Protein AF-A0A9Q1AC01-F1 (afdb_monomer)

Radius of gyration: 16.1 Å; Cα contacts (8 Å, |Δi|>4): 58; chains: 1; bounding box: 36×41×37 Å

pLDDT: mean 81.18, std 11.22, range [37.97, 93.62]

InterPro domains:
  IPR005202 Transcription factor GRAS [PF03514] (1-80)
  IPR005202 Transcription factor GRAS [PS50985] (1-86)
  IPR005202 Transcription factor GRAS [PTHR31636] (1-80)

Mean predicted aligned error: 8.75 Å

Sequence (86 aa):
MIRSMSPKLLFVVEQEADHNLNRSVDRFVEGLNYYSAVFDSIESTLAGDERIILEEMFGREIENIVACEGLERIERHERYAIEVGS

Structure (mmCIF, N/CA/C/O backbone):
data_AF-A0A9Q1AC01-F1
#
_entry.id   AF-A0A9Q1AC01-F1
#
loop_
_atom_site.group_PDB
_atom_site.id
_atom_site.type_symbol
_atom_site.label_atom_id
_atom_site.label_alt_id
_atom_site.label_comp_id
_atom_site.label_asym_id
_atom_site.label_entity_id
_atom_site.label_seq_id
_atom_site.pdbx_PDB_ins_code
_atom_site.Cartn_x
_atom_site.Cartn_y
_atom_site.Cartn_z
_atom_site.occupancy
_atom_site.B_iso_or_equiv
_atom_sit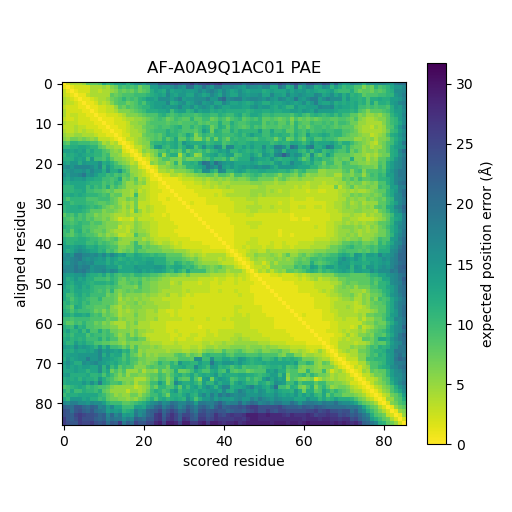e.auth_seq_id
_atom_site.auth_comp_id
_atom_site.auth_asym_id
_atom_site.auth_atom_id
_atom_site.pdbx_PDB_model_num
ATOM 1 N N . MET A 1 1 ? -9.955 -24.055 1.206 1.00 70.50 1 MET A N 1
ATOM 2 C CA . MET A 1 1 ? -9.902 -24.218 2.676 1.00 70.50 1 MET A CA 1
ATOM 3 C C . MET A 1 1 ? -10.943 -23.366 3.409 1.00 70.50 1 MET A C 1
ATOM 5 O O . MET A 1 1 ? -11.665 -23.912 4.223 1.00 70.50 1 MET A O 1
ATOM 9 N N . ILE A 1 2 ? -11.118 -22.074 3.097 1.00 81.00 2 ILE A N 1
ATOM 10 C CA . ILE A 1 2 ? -12.168 -21.249 3.744 1.00 81.00 2 ILE A CA 1
ATOM 11 C C . ILE A 1 2 ? -13.592 -21.682 3.342 1.00 81.00 2 ILE A C 1
ATOM 13 O O . ILE A 1 2 ? -14.474 -21.787 4.188 1.00 81.00 2 ILE A O 1
ATOM 17 N N . ARG A 1 3 ? -13.816 -22.037 2.066 1.00 77.06 3 ARG A N 1
ATOM 18 C CA . ARG A 1 3 ? -15.137 -22.489 1.576 1.00 77.06 3 ARG A CA 1
ATOM 19 C C . ARG A 1 3 ? -15.674 -23.744 2.283 1.00 77.06 3 ARG A C 1
ATOM 21 O O . ARG A 1 3 ? -16.880 -23.865 2.449 1.00 77.06 3 ARG A O 1
ATOM 28 N N . SER A 1 4 ? -14.808 -24.657 2.735 1.00 89.94 4 SER A N 1
ATOM 29 C CA . SER A 1 4 ? -15.231 -25.886 3.429 1.00 89.94 4 SER A CA 1
ATOM 30 C C . SER A 1 4 ? -15.713 -25.646 4.862 1.00 89.94 4 SER A C 1
ATOM 32 O O . SER A 1 4 ? -16.356 -26.517 5.434 1.00 89.94 4 SER A O 1
ATOM 34 N N . MET A 1 5 ? -15.443 -24.470 5.437 1.00 88.12 5 MET A N 1
ATOM 35 C CA . MET A 1 5 ? -15.932 -24.088 6.767 1.00 88.12 5 MET A CA 1
ATOM 36 C C . MET A 1 5 ? -17.387 -23.591 6.751 1.00 88.12 5 MET A C 1
ATOM 38 O O . MET A 1 5 ? -17.956 -23.361 7.811 1.00 88.12 5 MET A O 1
ATOM 42 N N . SER A 1 6 ? -17.994 -23.440 5.565 1.00 87.44 6 SER A N 1
ATOM 43 C CA . SER A 1 6 ? -19.366 -22.942 5.375 1.00 87.44 6 SER A CA 1
ATOM 44 C C . SER A 1 6 ? -19.683 -21.659 6.171 1.00 87.44 6 SER A C 1
ATOM 46 O O . SER A 1 6 ? -20.680 -21.621 6.902 1.00 87.44 6 SER A O 1
ATOM 48 N N . PRO A 1 7 ? -18.846 -20.602 6.079 1.00 89.12 7 PRO A N 1
ATOM 49 C CA . PRO A 1 7 ? -19.115 -19.357 6.786 1.00 89.12 7 PRO A CA 1
ATOM 50 C C . PRO A 1 7 ? -20.403 -18.713 6.260 1.00 89.12 7 PRO A C 1
ATOM 52 O O . PRO A 1 7 ? -20.649 -18.680 5.057 1.00 89.12 7 PRO A O 1
ATOM 55 N N . LYS A 1 8 ? -21.219 -18.168 7.168 1.00 90.25 8 LYS A N 1
ATOM 56 C CA . LYS A 1 8 ? -22.440 -17.429 6.798 1.00 90.25 8 LYS A CA 1
ATOM 57 C C . LYS A 1 8 ? -22.139 -16.060 6.184 1.00 90.25 8 LYS A C 1
ATOM 59 O O . LYS A 1 8 ? -22.960 -15.537 5.442 1.00 90.25 8 LYS A O 1
ATOM 64 N N . LEU A 1 9 ? -20.993 -15.480 6.530 1.00 89.56 9 LEU A N 1
ATOM 65 C CA . LEU A 1 9 ? -20.539 -14.172 6.077 1.00 89.56 9 LEU A CA 1
ATOM 66 C C . LEU A 1 9 ? -19.010 -14.145 6.117 1.00 89.56 9 LEU A C 1
ATOM 68 O O . LEU A 1 9 ? -18.412 -14.668 7.058 1.00 89.56 9 LEU A O 1
ATOM 72 N N . LEU A 1 10 ? -18.395 -13.553 5.098 1.00 89.19 10 LEU A N 1
ATOM 73 C CA . LEU A 1 10 ? -16.954 -13.359 4.990 1.00 89.19 10 LEU A CA 1
ATOM 74 C C . LEU A 1 10 ? -16.710 -11.905 4.592 1.00 89.19 10 LEU A C 1
ATOM 76 O O . LEU A 1 10 ? -17.241 -11.458 3.579 1.00 89.19 10 LEU A O 1
ATOM 80 N N . PHE A 1 11 ? -15.913 -11.195 5.385 1.00 87.75 11 PHE A N 1
ATOM 81 C CA . PHE A 1 11 ? -15.403 -9.875 5.032 1.00 87.75 11 PHE A CA 1
ATOM 82 C C . PHE A 1 11 ? -13.962 -10.025 4.565 1.00 87.75 11 PHE A C 1
ATOM 84 O O . PHE A 1 11 ? -13.163 -10.683 5.231 1.00 87.75 11 PHE A O 1
ATOM 91 N N . VAL A 1 12 ? -13.660 -9.428 3.420 1.00 84.56 12 VAL A N 1
ATOM 92 C CA . VAL A 1 12 ? -12.323 -9.382 2.834 1.00 84.56 12 VAL A CA 1
ATOM 93 C C . VAL A 1 12 ? -11.972 -7.909 2.680 1.00 84.56 12 VAL A C 1
ATOM 95 O O . VAL A 1 12 ? -12.789 -7.137 2.179 1.00 84.56 12 VAL A O 1
ATOM 98 N N . VAL A 1 13 ? -10.799 -7.525 3.174 1.00 82.69 13 VAL A N 1
ATOM 99 C CA . VAL A 1 13 ? -10.256 -6.170 3.068 1.00 82.69 13 VAL A CA 1
ATOM 100 C C . VAL A 1 13 ? -8.902 -6.319 2.398 1.00 82.69 13 VAL A C 1
ATOM 102 O O . VAL A 1 13 ? -8.043 -7.014 2.929 1.00 82.69 13 VAL A O 1
ATOM 105 N N . GLU A 1 14 ? -8.751 -5.706 1.233 1.00 79.88 14 GLU A N 1
ATOM 106 C CA . GLU A 1 14 ? -7.549 -5.775 0.401 1.00 79.88 14 GLU A CA 1
ATOM 107 C C . GLU A 1 14 ? -7.087 -4.353 0.082 1.00 79.88 14 GLU A C 1
ATOM 109 O O . GLU A 1 14 ? -7.890 -3.413 0.098 1.00 79.88 14 GLU A O 1
ATOM 114 N N . GLN A 1 15 ? -5.795 -4.195 -0.199 1.00 76.19 15 GLN A N 1
A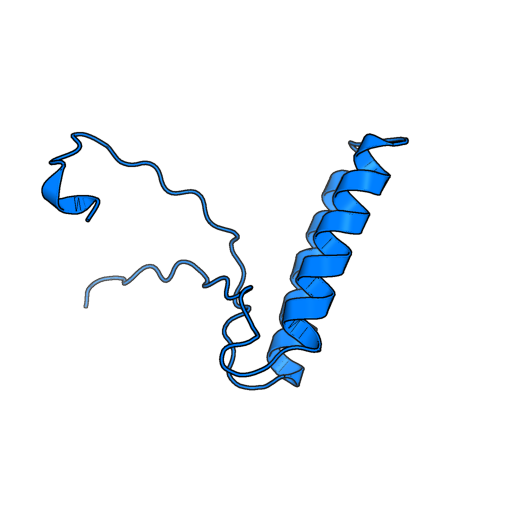TOM 115 C CA . GLN A 1 15 ? -5.252 -2.924 -0.669 1.00 76.19 15 GLN A CA 1
ATOM 116 C C . GLN A 1 15 ? -5.677 -2.695 -2.126 1.00 76.19 15 GLN A C 1
ATOM 118 O O . GLN A 1 15 ? -5.389 -3.516 -2.996 1.00 76.19 15 GLN A O 1
ATOM 123 N N . GLU A 1 16 ? -6.347 -1.575 -2.402 1.00 76.69 16 GLU A N 1
ATOM 124 C CA . GLU A 1 16 ? -6.820 -1.222 -3.748 1.00 76.69 16 GLU A CA 1
ATOM 125 C C . GLU A 1 16 ? -5.658 -0.679 -4.599 1.00 76.69 16 GLU A C 1
ATOM 127 O O . GLU A 1 16 ? -5.516 0.528 -4.802 1.00 76.69 16 GLU A O 1
ATOM 132 N N . ALA A 1 17 ? -4.798 -1.578 -5.077 1.00 69.19 17 ALA A N 1
ATOM 133 C CA . ALA A 1 17 ? -3.632 -1.249 -5.892 1.00 69.19 17 ALA A CA 1
ATOM 134 C C . ALA A 1 17 ? -3.359 -2.335 -6.942 1.00 69.19 17 ALA A C 1
ATOM 136 O O . ALA A 1 17 ? -3.561 -3.517 -6.677 1.00 69.19 17 ALA A O 1
ATOM 137 N N . ASP A 1 18 ? -2.873 -1.952 -8.128 1.00 70.69 18 ASP A N 1
ATOM 138 C CA . ASP A 1 18 ? -2.456 -2.902 -9.172 1.00 70.69 18 ASP A CA 1
ATOM 139 C C . ASP A 1 18 ? -0.934 -3.110 -9.147 1.00 70.69 18 ASP A C 1
ATOM 141 O O . ASP A 1 18 ? -0.181 -2.687 -10.025 1.00 70.69 18 ASP A O 1
ATOM 145 N N . HIS A 1 19 ? -0.451 -3.754 -8.086 1.00 68.00 19 HIS A N 1
ATOM 146 C CA . HIS A 1 19 ? 0.973 -4.050 -7.935 1.00 68.00 19 HIS A CA 1
ATOM 147 C C . HIS A 1 19 ? 1.373 -5.364 -8.615 1.00 68.00 19 HIS A C 1
ATOM 149 O O . HIS A 1 19 ? 2.558 -5.693 -8.655 1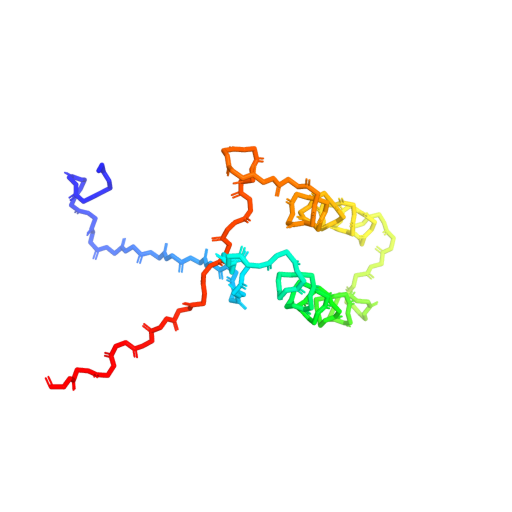.00 68.00 19 HIS A O 1
ATOM 155 N N . ASN A 1 20 ? 0.444 -6.135 -9.188 1.00 72.19 20 ASN A N 1
ATOM 156 C CA . ASN A 1 20 ? 0.753 -7.419 -9.826 1.00 72.19 20 ASN A CA 1
ATOM 157 C C . ASN A 1 20 ? 1.176 -7.303 -11.310 1.00 72.19 20 ASN A C 1
ATOM 159 O O . ASN A 1 20 ? 1.326 -8.319 -11.990 1.00 72.19 20 ASN A O 1
ATOM 163 N N . LEU A 1 21 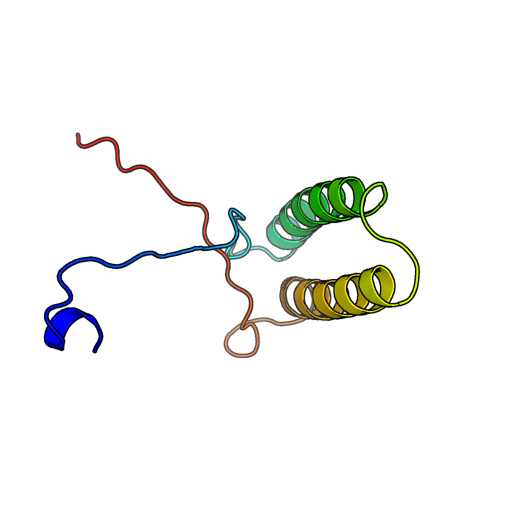? 1.442 -6.090 -11.810 1.00 71.38 21 LEU A N 1
ATOM 164 C CA . LEU A 1 21 ? 1.847 -5.848 -13.199 1.00 71.38 21 LEU A CA 1
ATOM 165 C C . LEU A 1 21 ? 3.154 -6.572 -13.584 1.00 71.38 21 LEU A C 1
ATOM 167 O O . LEU A 1 21 ? 4.135 -6.627 -12.836 1.00 71.38 21 LEU A O 1
ATOM 171 N N . ASN A 1 22 ? 3.193 -7.100 -14.810 1.00 71.69 22 ASN A N 1
ATOM 172 C CA . ASN A 1 22 ? 4.311 -7.914 -15.309 1.00 71.69 22 ASN A CA 1
ATOM 173 C C . ASN A 1 22 ? 5.602 -7.116 -15.556 1.00 71.69 22 ASN A C 1
ATOM 175 O O . ASN A 1 22 ? 6.681 -7.701 -15.630 1.00 71.69 22 ASN A O 1
ATOM 179 N N . ARG A 1 23 ? 5.507 -5.793 -15.714 1.00 74.31 23 ARG A N 1
ATOM 180 C CA . ARG A 1 23 ? 6.647 -4.910 -15.986 1.00 74.31 23 ARG A CA 1
ATOM 181 C C . ARG A 1 23 ? 7.056 -4.168 -14.723 1.00 74.31 23 ARG A C 1
ATOM 183 O O . ARG A 1 23 ? 6.233 -3.496 -14.111 1.00 74.31 23 ARG A O 1
ATOM 190 N N . SER A 1 24 ? 8.343 -4.214 -14.393 1.00 71.81 24 SER A N 1
ATOM 191 C CA . SER A 1 24 ? 8.891 -3.578 -13.189 1.00 71.81 24 SER A CA 1
ATOM 192 C C . SER A 1 24 ? 8.715 -2.051 -13.194 1.00 71.81 24 SER A C 1
ATOM 194 O O . SER A 1 24 ? 8.453 -1.466 -12.150 1.00 71.81 24 SER A O 1
ATOM 196 N N . VAL A 1 25 ? 8.770 -1.407 -14.369 1.00 80.88 25 VAL A N 1
ATOM 197 C CA . VAL A 1 25 ? 8.508 0.041 -14.511 1.00 80.88 25 VAL A CA 1
ATOM 198 C C . VAL A 1 25 ? 7.052 0.383 -14.197 1.00 80.88 25 VAL A C 1
ATOM 200 O O . VAL A 1 25 ? 6.798 1.355 -13.493 1.00 80.88 25 VAL A O 1
ATOM 203 N N . ASP A 1 26 ? 6.105 -0.427 -14.670 1.00 80.50 26 ASP A N 1
ATOM 204 C CA . ASP A 1 26 ? 4.682 -0.168 -14.443 1.00 80.50 26 ASP A CA 1
ATOM 205 C C . ASP A 1 26 ? 4.341 -0.340 -12.950 1.00 80.50 26 ASP A C 1
ATOM 207 O O . ASP A 1 26 ? 3.655 0.500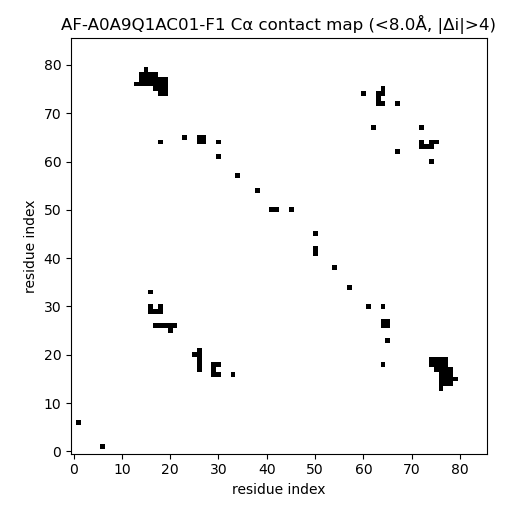 -12.374 1.00 80.50 26 ASP A O 1
ATOM 211 N N . ARG A 1 27 ? 4.921 -1.354 -12.285 1.00 80.44 27 ARG A N 1
ATOM 212 C CA . ARG A 1 27 ? 4.803 -1.533 -10.826 1.00 80.44 27 ARG A CA 1
ATOM 213 C C . ARG A 1 27 ? 5.413 -0.389 -10.028 1.00 80.44 27 ARG A C 1
ATOM 215 O O . ARG A 1 27 ? 4.847 0.009 -9.018 1.00 80.44 27 ARG A O 1
ATOM 222 N N . PHE A 1 28 ? 6.562 0.127 -10.461 1.00 82.06 28 PHE A N 1
ATOM 223 C CA . PHE A 1 28 ? 7.201 1.264 -9.804 1.00 82.06 28 PHE A CA 1
ATOM 224 C C . PHE A 1 28 ? 6.313 2.511 -9.866 1.00 82.06 28 PHE A C 1
ATOM 226 O O . PHE A 1 28 ? 6.132 3.180 -8.853 1.00 82.06 28 PHE A O 1
ATOM 233 N N . VAL A 1 29 ? 5.737 2.808 -11.035 1.00 86.12 29 VAL A N 1
ATOM 234 C CA . VAL A 1 29 ? 4.855 3.971 -11.211 1.00 86.12 29 VAL A CA 1
ATOM 235 C C . VAL A 1 29 ? 3.571 3.818 -10.396 1.00 86.12 29 VAL A C 1
ATOM 237 O O . VAL A 1 29 ? 3.187 4.760 -9.705 1.00 86.12 29 VAL A O 1
ATOM 240 N N . GLU A 1 30 ? 2.927 2.648 -10.434 1.00 84.31 30 GLU A N 1
ATOM 241 C CA . GLU A 1 30 ? 1.706 2.407 -9.655 1.00 84.31 30 GLU A CA 1
ATOM 242 C C . GLU A 1 30 ? 1.983 2.450 -8.146 1.00 84.31 30 GLU A C 1
ATOM 244 O O . GLU A 1 30 ? 1.284 3.153 -7.418 1.00 84.31 30 GLU A O 1
ATOM 249 N N . GLY A 1 31 ? 3.053 1.790 -7.686 1.00 85.75 31 GLY A N 1
ATOM 250 C CA . GLY A 1 31 ? 3.470 1.812 -6.284 1.00 85.75 31 GLY A CA 1
ATOM 251 C C . GLY A 1 31 ? 3.786 3.221 -5.794 1.00 85.75 31 GLY A C 1
ATOM 252 O O . GLY A 1 31 ? 3.329 3.617 -4.725 1.00 85.75 31 GLY A O 1
ATOM 253 N N . LEU A 1 32 ? 4.496 4.022 -6.594 1.00 87.44 32 LEU A N 1
ATOM 254 C CA . LEU A 1 32 ? 4.772 5.418 -6.259 1.00 87.44 32 LEU A CA 1
ATOM 255 C C . LEU A 1 32 ? 3.478 6.226 -6.101 1.00 87.44 32 LEU A C 1
ATOM 257 O O . LEU A 1 32 ? 3.334 6.949 -5.118 1.00 87.44 32 LEU A O 1
ATOM 261 N N . ASN A 1 33 ? 2.536 6.095 -7.038 1.00 88.56 33 ASN A N 1
ATOM 262 C CA . ASN A 1 33 ? 1.259 6.806 -6.970 1.00 88.56 33 ASN A CA 1
ATOM 263 C C . ASN A 1 33 ? 0.441 6.389 -5.739 1.00 88.56 33 ASN A C 1
ATOM 265 O O . ASN A 1 33 ? -0.087 7.249 -5.034 1.00 88.56 33 ASN A O 1
ATOM 269 N N . TYR A 1 34 ? 0.360 5.084 -5.467 1.00 89.69 34 TYR A N 1
ATOM 270 C CA . TYR A 1 34 ? -0.378 4.541 -4.331 1.00 89.69 34 TYR A CA 1
ATOM 271 C C . TYR A 1 34 ? 0.220 5.001 -2.998 1.00 89.69 34 TYR A C 1
ATOM 273 O O . TYR A 1 34 ? -0.471 5.624 -2.190 1.00 89.69 34 TYR A O 1
ATOM 281 N N . TYR A 1 35 ? 1.518 4.768 -2.781 1.00 92.62 35 TYR A N 1
ATOM 282 C CA . TYR A 1 35 ? 2.159 5.144 -1.524 1.00 92.62 35 TYR A CA 1
ATOM 283 C C . TYR A 1 35 ? 2.251 6.658 -1.349 1.00 92.62 35 TYR A C 1
ATOM 285 O O . TYR A 1 35 ? 2.116 7.118 -0.223 1.00 92.62 35 TYR A O 1
ATOM 293 N N . SER A 1 36 ? 2.372 7.459 -2.413 1.00 92.44 36 SER A N 1
ATOM 294 C CA . SER A 1 36 ? 2.273 8.921 -2.280 1.00 92.44 36 SER A CA 1
ATOM 295 C C . SER A 1 36 ? 0.939 9.329 -1.648 1.00 92.44 36 SER A C 1
ATOM 297 O O . SER A 1 36 ? 0.930 10.080 -0.678 1.00 92.44 36 SER A O 1
ATOM 299 N N . ALA A 1 37 ? -0.181 8.781 -2.130 1.00 91.38 37 ALA A N 1
ATOM 300 C CA . ALA A 1 37 ? -1.497 9.073 -1.565 1.00 91.38 37 ALA A CA 1
ATOM 301 C C . ALA A 1 37 ? -1.642 8.575 -0.113 1.00 91.38 37 ALA A C 1
ATOM 303 O O . ALA A 1 37 ? -2.254 9.252 0.715 1.00 91.38 37 ALA A O 1
ATOM 304 N N . VAL A 1 38 ? -1.065 7.412 0.215 1.00 91.19 38 VAL A N 1
ATOM 305 C CA . VAL A 1 38 ? -1.053 6.882 1.590 1.00 91.19 38 VAL A CA 1
ATOM 306 C C . VAL A 1 38 ? -0.266 7.803 2.522 1.00 91.19 38 VAL A C 1
ATOM 308 O O . VAL A 1 38 ? -0.793 8.186 3.567 1.00 91.19 38 VAL A O 1
ATOM 311 N N . PHE A 1 39 ? 0.950 8.202 2.141 1.00 92.75 39 PHE A N 1
ATOM 312 C CA . PHE A 1 39 ? 1.799 9.091 2.938 1.00 92.75 39 PHE A CA 1
ATOM 313 C C . PHE A 1 39 ? 1.133 10.460 3.158 1.00 92.75 39 PHE A C 1
ATOM 315 O O . PHE A 1 39 ? 1.081 10.931 4.295 1.00 92.75 39 PHE A O 1
ATOM 322 N N . ASP A 1 40 ? 0.521 11.039 2.120 1.00 91.94 40 ASP A N 1
ATOM 323 C CA . ASP A 1 40 ? -0.252 12.284 2.233 1.00 91.94 40 ASP A CA 1
ATOM 324 C C . ASP A 1 40 ? -1.434 12.142 3.217 1.00 91.94 40 ASP A C 1
ATOM 326 O O . ASP A 1 40 ? -1.737 13.053 3.992 1.00 91.94 40 ASP A O 1
ATOM 330 N N . SER A 1 41 ? -2.103 10.980 3.230 1.00 91.12 41 SER A N 1
ATOM 331 C CA . SER A 1 41 ? -3.246 10.724 4.118 1.00 91.12 41 SER A CA 1
ATOM 332 C C . SER A 1 41 ? -2.852 10.580 5.596 1.00 91.12 41 SER A C 1
ATOM 334 O O . SER A 1 41 ? -3.600 11.010 6.483 1.00 91.12 41 SER A O 1
ATOM 336 N N . ILE A 1 42 ? -1.675 10.010 5.879 1.00 90.62 42 ILE A N 1
ATOM 337 C CA . ILE A 1 42 ? -1.203 9.788 7.253 1.00 90.62 42 ILE A CA 1
ATOM 338 C C . ILE A 1 42 ? -0.449 10.989 7.828 1.00 90.62 42 ILE A C 1
ATOM 340 O O . ILE A 1 42 ? -0.428 11.165 9.045 1.00 90.62 42 ILE A O 1
ATOM 344 N N . GLU A 1 43 ? 0.135 11.844 6.982 1.00 87.62 43 GLU A N 1
ATOM 345 C CA . GLU A 1 43 ? 0.966 12.973 7.419 1.00 87.62 43 GLU A CA 1
ATOM 346 C C . GLU A 1 43 ? 0.224 13.928 8.364 1.00 87.62 43 GLU A C 1
ATOM 348 O O . GLU A 1 43 ? 0.797 14.422 9.335 1.00 87.62 43 GLU A O 1
ATOM 353 N N . SER A 1 44 ? -1.059 14.174 8.093 1.00 84.25 44 SER A N 1
ATOM 354 C CA . SER A 1 44 ? -1.886 15.082 8.895 1.00 84.25 44 SER A CA 1
ATOM 355 C C . SER A 1 44 ? -2.580 14.412 10.085 1.00 84.25 44 SER A C 1
ATOM 357 O O . SER A 1 44 ? -3.170 15.104 10.917 1.00 84.25 44 SER A O 1
ATOM 359 N N . THR A 1 45 ? -2.532 13.080 10.170 1.00 85.12 45 THR A N 1
ATOM 360 C CA . THR A 1 45 ? -3.329 12.289 11.119 1.00 85.12 45 THR A CA 1
ATOM 361 C C . THR A 1 45 ? -2.479 11.575 12.166 1.00 85.12 45 THR A C 1
ATOM 363 O O . THR A 1 45 ? -2.96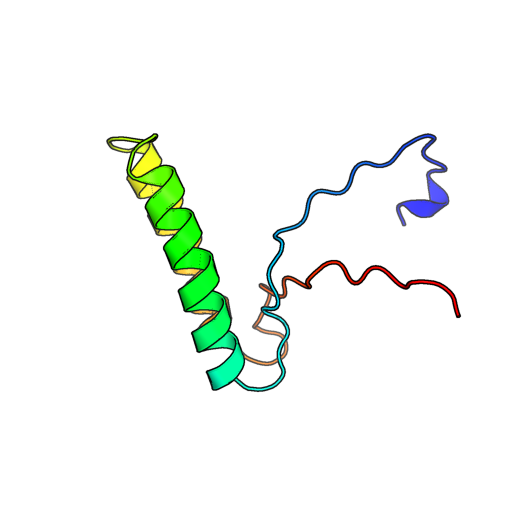5 11.352 13.274 1.00 85.12 45 THR A O 1
ATOM 366 N N . LEU A 1 46 ? -1.214 11.275 11.856 1.00 87.44 46 LEU A N 1
ATOM 367 C CA . LEU A 1 46 ? -0.284 10.558 12.725 1.00 87.44 46 LEU A CA 1
ATOM 368 C C . LEU A 1 46 ? 0.970 11.390 13.014 1.00 87.44 46 LEU A C 1
ATOM 370 O O . LEU A 1 46 ? 1.503 12.078 12.144 1.00 87.44 46 LEU A O 1
ATOM 374 N N . ALA A 1 47 ? 1.480 11.298 14.243 1.00 86.44 47 ALA A N 1
ATOM 375 C CA . ALA A 1 47 ? 2.697 11.986 14.667 1.00 86.44 47 ALA A CA 1
ATOM 376 C C . ALA A 1 47 ? 3.575 11.083 15.544 1.00 86.44 47 ALA A C 1
ATOM 378 O O . ALA A 1 47 ? 3.082 10.188 16.226 1.00 86.44 47 ALA A O 1
ATOM 379 N N . GLY A 1 48 ? 4.882 11.357 15.556 1.00 88.06 48 GLY A N 1
ATOM 380 C CA . GLY A 1 48 ? 5.842 10.631 16.391 1.00 88.06 48 GLY A CA 1
ATOM 381 C C . GLY A 1 48 ? 6.048 9.181 15.947 1.00 88.06 48 GLY A C 1
ATOM 382 O O . GLY A 1 48 ? 6.101 8.892 14.753 1.00 88.06 48 GLY A O 1
ATOM 383 N N . ASP A 1 49 ? 6.178 8.281 16.919 1.00 91.62 49 ASP A N 1
ATOM 384 C CA . ASP A 1 49 ? 6.611 6.896 16.697 1.00 91.62 49 ASP A CA 1
ATOM 385 C C . ASP A 1 49 ? 5.629 6.081 15.841 1.00 91.62 49 ASP A C 1
ATOM 387 O O . ASP A 1 49 ? 6.057 5.256 15.039 1.00 91.62 49 ASP A O 1
ATOM 391 N N . GLU A 1 50 ? 4.319 6.333 15.947 1.00 90.19 50 GLU A N 1
ATOM 392 C CA . GLU A 1 50 ? 3.299 5.610 15.168 1.00 90.19 50 GLU A CA 1
ATOM 393 C C . GLU A 1 50 ? 3.448 5.852 13.663 1.00 90.19 50 GLU A C 1
ATOM 395 O O . GLU A 1 50 ? 3.333 4.919 12.866 1.00 90.19 50 GLU A O 1
ATOM 400 N N . ARG A 1 51 ? 3.764 7.097 13.279 1.00 91.81 51 ARG A N 1
ATOM 401 C CA . ARG A 1 51 ? 4.042 7.453 11.885 1.00 91.81 51 ARG A CA 1
ATOM 402 C C . ARG A 1 51 ? 5.299 6.736 11.399 1.00 91.81 51 ARG A C 1
ATOM 404 O O . ARG A 1 51 ? 5.254 6.098 10.357 1.00 91.81 51 ARG A O 1
ATOM 411 N N . ILE A 1 52 ? 6.385 6.784 12.172 1.00 91.88 52 ILE A N 1
ATOM 412 C CA . ILE A 1 52 ? 7.666 6.158 11.802 1.00 91.88 52 ILE A CA 1
ATOM 413 C C . ILE A 1 52 ? 7.499 4.648 11.603 1.00 91.88 52 ILE A C 1
ATOM 415 O O . ILE A 1 52 ? 7.970 4.109 10.607 1.00 91.88 52 ILE A O 1
ATOM 419 N N . ILE A 1 53 ? 6.791 3.968 12.510 1.00 93.06 53 ILE A N 1
ATOM 420 C CA . ILE A 1 53 ? 6.558 2.520 12.416 1.00 93.06 53 ILE A CA 1
ATOM 421 C C . ILE A 1 53 ? 5.801 2.168 11.129 1.00 93.06 53 ILE A C 1
ATOM 423 O O . ILE A 1 53 ? 6.174 1.216 10.444 1.00 93.06 53 ILE A O 1
ATOM 427 N N . LEU A 1 54 ? 4.761 2.930 10.776 1.00 92.50 54 LEU A N 1
ATOM 428 C CA . LEU A 1 54 ? 4.009 2.693 9.541 1.00 92.50 54 LEU A CA 1
ATOM 429 C C . LEU A 1 54 ? 4.835 2.999 8.292 1.00 92.50 54 LEU A C 1
ATOM 431 O O . LEU A 1 54 ? 4.835 2.200 7.359 1.00 92.50 54 LEU A O 1
ATOM 435 N N . GLU A 1 55 ? 5.573 4.108 8.276 1.00 93.25 55 GLU A N 1
ATOM 436 C CA . GLU A 1 55 ? 6.442 4.456 7.149 1.00 93.25 55 GLU A CA 1
ATOM 437 C C . GLU A 1 55 ? 7.541 3.398 6.933 1.00 93.25 55 GLU A C 1
ATOM 439 O O . GLU A 1 55 ? 7.826 3.036 5.791 1.00 93.25 55 GLU A O 1
ATOM 444 N N . GLU A 1 56 ? 8.111 2.829 8.004 1.00 93.62 56 GLU A N 1
ATOM 445 C CA . GLU A 1 56 ? 9.057 1.709 7.910 1.00 93.62 56 GLU A CA 1
ATOM 446 C C . GLU A 1 56 ? 8.409 0.434 7.357 1.00 93.62 56 GLU A C 1
ATOM 448 O O . GLU A 1 56 ? 9.034 -0.282 6.568 1.00 93.62 56 GLU A O 1
ATOM 453 N N . MET A 1 57 ? 7.168 0.136 7.754 1.00 92.56 57 MET A N 1
ATOM 454 C CA . MET A 1 57 ? 6.416 -0.995 7.205 1.00 92.56 57 MET A CA 1
ATOM 455 C C . MET A 1 57 ? 6.174 -0.815 5.701 1.00 92.56 57 MET A C 1
ATOM 457 O O . MET A 1 57 ? 6.522 -1.706 4.926 1.00 92.56 57 MET A O 1
ATOM 461 N N . PHE A 1 58 ? 5.692 0.357 5.276 1.00 92.19 58 PHE A N 1
ATOM 462 C CA . PHE A 1 58 ? 5.489 0.668 3.858 1.00 92.19 58 PHE A CA 1
ATOM 463 C C . PHE A 1 58 ? 6.795 0.643 3.062 1.00 92.19 58 PHE A C 1
ATOM 465 O O . PHE A 1 58 ? 6.815 0.161 1.932 1.00 92.19 58 PHE A O 1
ATOM 472 N N . GLY A 1 59 ? 7.909 1.085 3.651 1.00 90.81 59 GLY A N 1
ATOM 473 C CA . GLY A 1 59 ? 9.226 1.012 3.019 1.00 90.81 59 GLY A CA 1
ATOM 474 C C . GLY A 1 59 ? 9.618 -0.414 2.615 1.00 90.81 59 GLY A C 1
ATOM 475 O O . GLY A 1 59 ? 10.131 -0.620 1.515 1.00 90.81 59 GLY A O 1
ATOM 476 N N . ARG A 1 60 ? 9.314 -1.409 3.458 1.00 89.56 60 ARG A N 1
ATOM 477 C CA . ARG A 1 60 ? 9.574 -2.829 3.158 1.00 89.56 60 ARG A CA 1
ATOM 478 C C . ARG A 1 60 ? 8.667 -3.363 2.052 1.00 89.56 60 ARG A C 1
ATOM 480 O O . ARG A 1 60 ? 9.125 -4.138 1.214 1.00 89.56 60 ARG A O 1
ATOM 487 N N . GLU A 1 61 ? 7.403 -2.944 2.025 1.00 87.31 61 GLU A N 1
ATOM 488 C CA . GLU A 1 61 ? 6.470 -3.317 0.955 1.00 87.31 61 GLU A CA 1
ATOM 489 C C . GLU A 1 61 ? 6.912 -2.719 -0.392 1.00 87.31 61 GLU A C 1
ATOM 491 O O . GLU A 1 61 ? 6.974 -3.429 -1.398 1.00 87.31 61 GLU A O 1
ATOM 496 N N . ILE A 1 62 ? 7.318 -1.443 -0.408 1.00 87.94 62 ILE A N 1
ATOM 497 C CA . ILE A 1 62 ? 7.886 -0.772 -1.589 1.00 87.94 62 ILE A CA 1
ATOM 498 C C . ILE A 1 62 ? 9.138 -1.506 -2.078 1.00 87.94 62 ILE A C 1
ATOM 500 O O . ILE A 1 62 ? 9.265 -1.776 -3.275 1.00 87.94 62 ILE A O 1
ATOM 504 N N . GLU A 1 63 ? 10.051 -1.861 -1.170 1.00 86.69 63 GLU A N 1
ATOM 505 C CA . GLU A 1 63 ? 11.255 -2.623 -1.509 1.00 86.69 63 GLU A CA 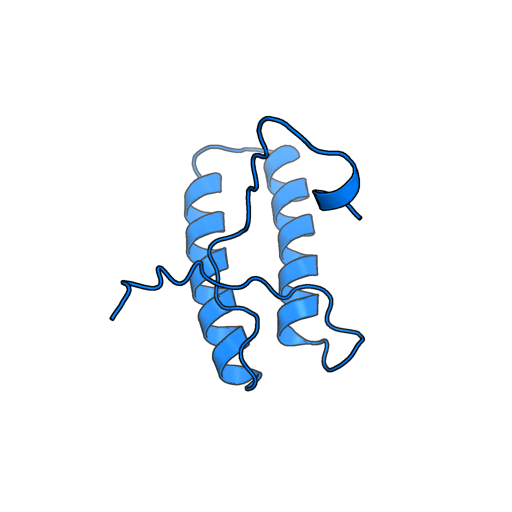1
ATOM 506 C C . GLU A 1 63 ? 10.893 -3.957 -2.175 1.00 86.69 63 GLU A C 1
ATOM 508 O O . GLU A 1 63 ? 11.445 -4.280 -3.226 1.00 86.69 63 GLU A O 1
ATOM 513 N N . ASN A 1 64 ? 9.913 -4.696 -1.645 1.00 84.56 64 ASN A N 1
ATOM 514 C CA . ASN A 1 64 ? 9.485 -5.959 -2.246 1.00 84.56 64 ASN A CA 1
ATOM 515 C C . ASN A 1 64 ? 8.852 -5.774 -3.638 1.00 84.56 64 ASN A C 1
ATOM 517 O O . ASN A 1 64 ? 9.134 -6.555 -4.547 1.00 84.56 64 ASN A O 1
ATOM 521 N N . ILE A 1 65 ? 8.041 -4.730 -3.840 1.00 80.75 65 ILE A N 1
ATOM 522 C CA . ILE A 1 65 ? 7.383 -4.442 -5.129 1.00 80.75 65 ILE A CA 1
ATOM 523 C C . ILE A 1 65 ? 8.407 -4.096 -6.223 1.00 80.75 65 ILE A C 1
ATOM 525 O O . ILE A 1 65 ? 8.238 -4.498 -7.385 1.00 80.75 65 ILE A O 1
ATOM 529 N N . VAL A 1 66 ? 9.450 -3.341 -5.860 1.00 79.56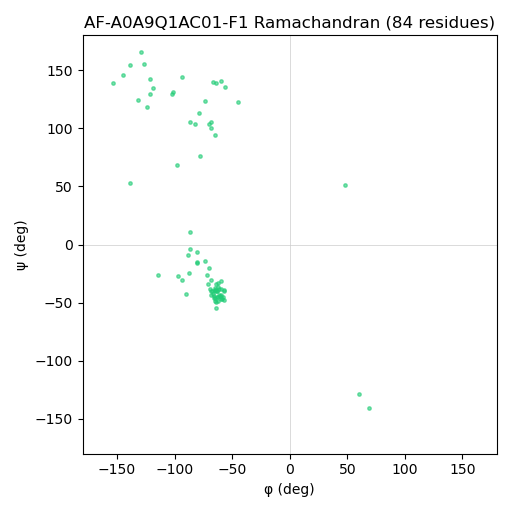 66 VAL A N 1
ATOM 530 C CA . VAL A 1 66 ? 10.441 -2.792 -6.797 1.00 79.56 66 VAL A CA 1
ATOM 531 C C . VAL A 1 66 ? 11.625 -3.734 -7.016 1.00 79.56 66 VAL A C 1
ATOM 533 O O . VAL A 1 66 ? 12.069 -3.883 -8.154 1.00 79.56 66 VAL A O 1
ATOM 536 N N . ALA A 1 67 ? 12.150 -4.351 -5.956 1.00 80.75 67 ALA A N 1
ATOM 537 C CA . ALA A 1 67 ? 13.406 -5.099 -6.002 1.00 80.75 67 ALA A CA 1
ATOM 538 C C . ALA A 1 67 ? 13.225 -6.614 -6.175 1.00 80.75 67 ALA A C 1
ATOM 540 O O . ALA A 1 67 ? 14.123 -7.265 -6.713 1.00 80.75 67 ALA A O 1
ATOM 541 N N . CYS A 1 68 ? 12.098 -7.191 -5.743 1.00 80.81 68 CYS A N 1
ATOM 542 C CA . CYS A 1 68 ? 11.874 -8.634 -5.829 1.00 80.81 68 CYS A CA 1
ATOM 543 C C . CYS A 1 68 ? 11.131 -9.026 -7.115 1.00 80.81 68 CYS A C 1
ATOM 545 O O . CYS A 1 68 ? 10.222 -8.342 -7.584 1.00 80.81 68 CYS A O 1
ATOM 547 N N . GLU A 1 69 ? 11.483 -10.188 -7.669 1.00 75.62 69 GLU A N 1
ATOM 548 C CA . GLU A 1 69 ? 10.852 -10.771 -8.858 1.00 75.62 69 GLU A CA 1
ATOM 549 C C . GLU A 1 69 ? 10.454 -12.235 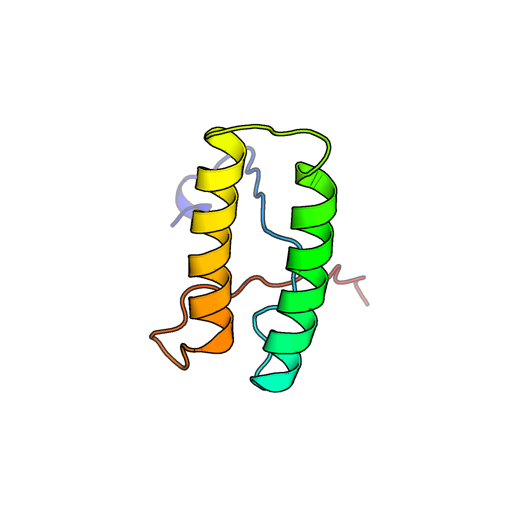-8.590 1.00 75.62 69 GLU A C 1
ATOM 551 O O . GLU A 1 69 ? 10.889 -12.868 -7.625 1.00 75.62 69 GLU A O 1
ATOM 556 N N . GLY A 1 70 ? 9.612 -12.813 -9.451 1.00 72.69 70 GLY A N 1
ATOM 557 C CA . GLY A 1 70 ? 9.278 -14.242 -9.376 1.00 72.69 70 GLY A CA 1
ATOM 558 C C . GLY A 1 70 ? 8.623 -14.660 -8.049 1.00 72.69 70 GLY A C 1
ATOM 559 O O . GLY A 1 70 ? 7.610 -14.083 -7.649 1.00 72.69 70 GLY A O 1
ATOM 560 N N . LEU A 1 71 ? 9.162 -15.702 -7.405 1.00 75.12 71 LEU A N 1
ATOM 561 C CA . LEU A 1 71 ? 8.648 -16.269 -6.145 1.00 75.12 71 LEU A CA 1
ATOM 562 C C . LEU A 1 71 ? 9.075 -15.482 -4.896 1.00 75.12 71 LEU A C 1
ATOM 564 O O . LEU A 1 71 ? 8.490 -15.677 -3.837 1.00 75.12 71 LEU A O 1
ATOM 568 N N . GLU A 1 72 ? 10.074 -14.606 -5.014 1.00 74.19 72 GLU A N 1
ATOM 569 C CA . GLU A 1 72 ? 10.550 -13.763 -3.907 1.00 74.19 72 GLU A CA 1
ATOM 570 C C . GLU A 1 72 ? 9.658 -12.526 -3.706 1.00 74.19 72 GLU A C 1
ATOM 572 O O . GLU A 1 72 ? 9.693 -11.879 -2.659 1.00 74.19 72 GLU A O 1
ATOM 577 N N . ARG A 1 73 ? 8.820 -12.212 -4.704 1.00 76.81 73 ARG A N 1
ATOM 578 C CA . ARG A 1 73 ? 7.836 -11.130 -4.643 1.00 76.81 73 ARG A CA 1
ATOM 579 C C . ARG A 1 73 ? 6.534 -11.617 -4.016 1.00 76.81 73 ARG A C 1
ATOM 581 O O . ARG A 1 73 ? 5.749 -12.319 -4.668 1.00 76.81 73 ARG A O 1
ATOM 588 N N . ILE A 1 74 ? 6.329 -11.211 -2.770 1.00 76.69 74 ILE A N 1
ATOM 589 C CA . ILE A 1 74 ? 5.173 -11.555 -1.941 1.00 76.69 74 ILE A CA 1
ATOM 590 C C . ILE A 1 74 ? 4.073 -10.491 -2.035 1.00 76.69 74 ILE A C 1
ATOM 592 O O . ILE A 1 74 ? 2.899 -10.849 -2.006 1.00 76.69 74 ILE A O 1
ATOM 596 N N . GLU A 1 75 ? 4.441 -9.225 -2.259 1.00 74.44 75 GLU A N 1
ATOM 597 C CA . GLU A 1 75 ? 3.497 -8.112 -2.375 1.00 74.44 75 GLU A CA 1
ATOM 598 C C . GLU A 1 75 ? 2.907 -8.041 -3.791 1.00 74.44 75 GLU A C 1
ATOM 600 O O . GLU A 1 75 ? 3.564 -7.649 -4.765 1.00 74.44 75 GLU A O 1
ATOM 605 N N . ARG A 1 76 ? 1.655 -8.491 -3.922 1.00 72.94 76 ARG A N 1
ATOM 606 C CA . ARG A 1 76 ? 0.938 -8.646 -5.199 1.00 72.94 76 ARG A CA 1
ATOM 607 C C . ARG A 1 76 ? -0.512 -8.190 -5.082 1.00 72.94 76 ARG A C 1
ATOM 609 O O . ARG A 1 76 ? -1.424 -8.944 -5.407 1.00 72.94 76 ARG A O 1
ATOM 616 N N . HIS A 1 77 ? -0.713 -6.965 -4.606 1.00 75.38 77 HIS A N 1
ATOM 617 C CA . HIS A 1 77 ? -2.043 -6.362 -4.575 1.00 75.38 77 HIS A CA 1
ATOM 618 C C . HIS A 1 77 ? -2.653 -6.346 -5.982 1.00 75.38 77 HIS A C 1
ATOM 620 O O . HIS A 1 77 ? -1.966 -6.042 -6.966 1.00 75.38 77 HIS A O 1
ATOM 626 N N . GLU A 1 78 ? -3.926 -6.727 -6.053 1.00 73.25 78 GLU A N 1
ATOM 627 C CA . GLU A 1 78 ? -4.737 -6.694 -7.262 1.00 73.25 78 GLU A CA 1
ATOM 628 C C . GLU A 1 78 ? -5.913 -5.754 -7.031 1.00 73.25 78 GLU A C 1
ATOM 630 O O . GLU A 1 78 ? -6.592 -5.816 -6.004 1.00 73.25 78 GLU A O 1
ATOM 635 N N . ARG A 1 79 ? -6.174 -4.897 -8.016 1.00 75.00 79 ARG A N 1
ATOM 636 C CA . ARG A 1 79 ? -7.336 -4.015 -8.000 1.00 75.00 79 ARG A CA 1
ATOM 637 C C . ARG A 1 79 ? -8.614 -4.842 -8.117 1.00 75.00 79 ARG A C 1
ATOM 639 O O . ARG A 1 79 ? -8.676 -5.762 -8.938 1.00 75.00 79 ARG A O 1
ATOM 646 N N . TYR A 1 80 ? -9.662 -4.494 -7.370 1.00 74.69 80 TYR A N 1
ATOM 647 C CA . TYR A 1 80 ? -10.934 -5.194 -7.517 1.00 74.69 80 TYR A CA 1
ATOM 648 C C . TYR A 1 80 ? -11.571 -4.885 -8.883 1.00 74.69 80 TYR A C 1
ATOM 650 O O . TYR A 1 80 ? -12.116 -3.806 -9.119 1.00 74.69 80 TYR A O 1
ATOM 658 N N . ALA A 1 81 ? -11.526 -5.844 -9.809 1.00 65.94 81 ALA A N 1
ATOM 659 C CA . ALA A 1 81 ? -12.257 -5.744 -11.064 1.00 65.94 81 ALA A CA 1
ATOM 660 C C . ALA A 1 81 ? -13.735 -6.084 -10.823 1.00 65.94 81 ALA A C 1
ATOM 662 O O . ALA A 1 81 ? -14.087 -7.228 -10.531 1.00 65.94 81 ALA A O 1
ATOM 663 N N . ILE A 1 82 ? -14.621 -5.098 -10.976 1.00 56.75 82 ILE A N 1
ATOM 664 C CA . ILE A 1 82 ? -16.055 -5.372 -11.098 1.00 56.75 82 ILE A CA 1
ATOM 665 C C . ILE A 1 82 ? -16.262 -6.034 -12.465 1.00 56.75 82 ILE A C 1
ATOM 667 O O . ILE A 1 82 ? -16.256 -5.353 -13.491 1.00 56.75 82 ILE A O 1
ATOM 671 N N . GLU A 1 83 ? -16.459 -7.353 -12.501 1.00 49.91 83 GLU A N 1
ATOM 672 C CA . GLU A 1 83 ? -17.041 -8.005 -13.676 1.00 49.91 83 GLU A CA 1
ATOM 673 C C . GLU A 1 83 ? -18.484 -7.504 -13.822 1.00 49.91 83 GLU A C 1
ATOM 675 O O . GLU A 1 83 ? -19.418 -8.006 -13.193 1.00 49.91 83 GLU A O 1
ATOM 680 N N . VAL A 1 84 ? -18.679 -6.466 -14.639 1.00 48.88 84 VAL A N 1
ATOM 681 C CA . VAL A 1 84 ? -20.009 -6.132 -15.147 1.00 48.88 84 VAL A CA 1
ATOM 682 C C . VAL A 1 84 ? -20.377 -7.269 -16.091 1.00 48.88 84 VAL A C 1
ATOM 684 O O . VAL A 1 84 ? -19.859 -7.344 -17.204 1.00 48.88 84 VAL A O 1
ATOM 687 N N . GLY A 1 85 ? -21.201 -8.194 -15.596 1.00 45.69 85 GLY A N 1
ATOM 688 C CA . GLY A 1 85 ? -21.688 -9.339 -16.357 1.00 45.69 85 GLY A CA 1
ATOM 689 C C . GLY A 1 85 ? -22.146 -8.912 -17.751 1.00 45.69 85 GLY A C 1
ATOM 690 O O . GLY A 1 85 ? -22.982 -8.014 -17.883 1.00 45.69 85 GLY A O 1
ATOM 691 N N . SER A 1 86 ? -21.540 -9.529 -18.765 1.00 37.97 86 SER A N 1
ATOM 692 C CA . SER A 1 86 ? -21.993 -9.482 -20.160 1.00 37.97 86 SER A CA 1
ATOM 693 C C . SER A 1 86 ? -23.088 -10.514 -20.387 1.00 37.97 86 SER A C 1
ATOM 695 O O . SER A 1 86 ? -23.023 -11.591 -19.750 1.00 37.97 86 SER A O 1
#

Secondary structure (DSSP, 8-state):
--GGG--S----------TT-SSHHHHHHHHHHHHHHHHHHHHTT--THHHHHHHHHHHHHHHHHHH--TTS--------------

Organism: Salix purpurea (NCBI:txid77065)

Foldseek 3Di:
DVVVVVDPDDDDDFQQFQLQDPDLVVNLVRLCVSVVVVLVVCVVPDDDPVNVVVVVVSVVLSCLSRPPDDPSRPNGGRHDDDPPDD

Solvent-accessible surface area (backbone atoms only — not comparable to full-atom values): 5389 Å² total; per-residue (Å²): 117,71,76,80,68,65,69,95,74,84,88,84,88,79,63,86,35,60,44,63,52,92,44,65,66,60,19,42,54,46,47,50,56,52,51,51,55,50,52,64,63,41,63,85,73,45,68,69,68,66,38,53,54,50,53,55,52,49,51,53,51,50,46,32,51,63,74,36,59,80,89,73,34,76,62,56,36,57,50,85,76,81,80,75,82,127